Protein AF-A0A5E4Q3E2-F1 (afdb_monomer_lite)

Foldseek 3Di:
DVVVVVVVVVVVVVLVVLVVVLVVVVVPDDPPPPVSV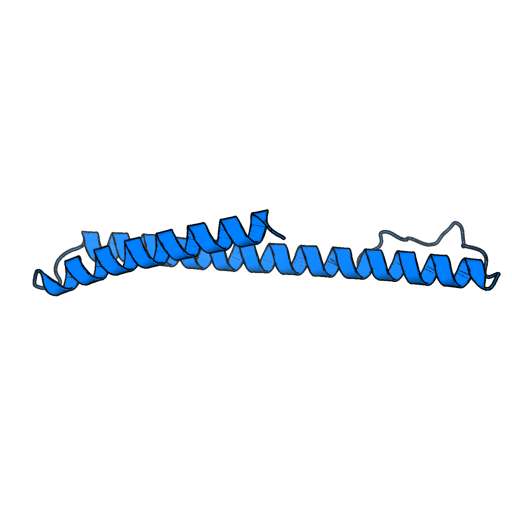VSVVVSVVVVVVVVVVVVVVVVVVVLVVVLVVLVVVVVVCVVVVNDDDPPDDSPDDD

pLDDT: mean 76.77, std 9.08, range [49.25, 89.69]

Radius of gyration: 23.78 Å; chains: 1; bounding box: 54×23×63 Å

Structure (mmCIF, N/CA/C/O backbone):
data_AF-A0A5E4Q3E2-F1
#
_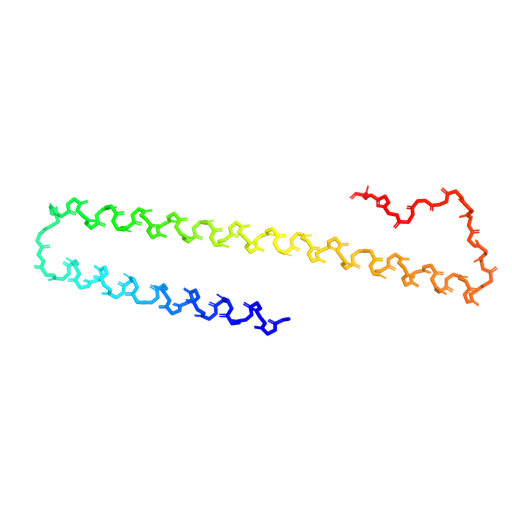entry.id   AF-A0A5E4Q3E2-F1
#
loop_
_atom_site.group_PDB
_atom_site.id
_atom_site.type_symbol
_atom_site.label_atom_id
_atom_site.label_alt_id
_atom_site.label_comp_id
_atom_site.label_asym_id
_atom_site.label_entity_id
_atom_site.label_seq_id
_atom_site.pdbx_PDB_ins_code
_atom_site.Cartn_x
_atom_site.Cartn_y
_atom_site.Cartn_z
_atom_site.occupancy
_atom_site.B_iso_or_equiv
_atom_site.auth_seq_id
_atom_site.auth_comp_id
_atom_site.auth_asym_id
_atom_site.auth_atom_id
_atom_site.pdbx_PDB_model_num
ATOM 1 N N . MET A 1 1 ? 0.138 -8.774 -5.394 1.00 55.28 1 MET A N 1
ATOM 2 C CA . MET A 1 1 ? -1.244 -8.250 -5.353 1.00 55.28 1 MET A CA 1
ATOM 3 C C . MET A 1 1 ? -2.045 -8.927 -4.253 1.00 55.28 1 MET A C 1
ATOM 5 O O . MET A 1 1 ? -2.692 -8.208 -3.509 1.00 55.28 1 MET A O 1
ATOM 9 N N . ASP A 1 2 ? -1.932 -10.246 -4.071 1.00 65.88 2 ASP A N 1
ATOM 10 C CA . ASP A 1 2 ? -2.668 -10.963 -3.012 1.00 65.88 2 ASP A CA 1
ATOM 11 C C . ASP A 1 2 ? -2.318 -10.486 -1.596 1.00 65.88 2 ASP A C 1
ATOM 13 O O . ASP A 1 2 ? -3.210 -10.092 -0.864 1.00 65.88 2 ASP A O 1
ATOM 17 N N . ALA A 1 3 ? -1.034 -10.320 -1.262 1.00 69.44 3 ALA A N 1
ATOM 18 C CA . ALA A 1 3 ? -0.632 -9.778 0.046 1.00 69.44 3 ALA A CA 1
ATOM 19 C C . ALA A 1 3 ? -1.156 -8.349 0.329 1.00 69.44 3 ALA A C 1
ATOM 21 O O . ALA A 1 3 ? -1.416 -7.991 1.475 1.00 69.44 3 ALA A O 1
ATOM 22 N N . LEU A 1 4 ? -1.326 -7.524 -0.714 1.00 68.69 4 LEU A N 1
ATOM 23 C CA . LEU A 1 4 ? -1.924 -6.190 -0.582 1.00 68.69 4 LEU A CA 1
ATOM 24 C C . LEU A 1 4 ? -3.432 -6.296 -0.346 1.00 68.69 4 LEU A C 1
ATOM 26 O O . LEU A 1 4 ? -3.979 -5.588 0.493 1.00 68.69 4 LEU A O 1
ATOM 30 N N . LYS A 1 5 ? -4.093 -7.198 -1.074 1.00 73.75 5 LYS A N 1
ATOM 31 C CA . LYS A 1 5 ? -5.514 -7.497 -0.915 1.00 73.75 5 LYS A CA 1
ATOM 32 C C . LYS A 1 5 ? -5.811 -8.035 0.486 1.00 73.75 5 LYS A C 1
ATOM 34 O O . LYS A 1 5 ? -6.749 -7.564 1.113 1.00 73.75 5 LYS A O 1
ATOM 39 N N . ASP A 1 6 ? -4.977 -8.930 1.004 1.00 79.19 6 ASP A N 1
ATOM 40 C CA . ASP A 1 6 ? -5.104 -9.468 2.360 1.00 79.19 6 ASP A CA 1
ATOM 41 C C . ASP A 1 6 ? -4.900 -8.372 3.412 1.00 79.19 6 ASP A C 1
ATOM 43 O O . ASP A 1 6 ? -5.675 -8.269 4.360 1.00 79.19 6 ASP A O 1
ATOM 47 N N . SER A 1 7 ? -3.922 -7.481 3.205 1.00 75.00 7 SER A N 1
ATOM 48 C CA . SER A 1 7 ? -3.720 -6.320 4.077 1.00 75.00 7 SER A CA 1
ATOM 49 C C . SER A 1 7 ? -4.894 -5.337 4.042 1.00 75.00 7 SER A C 1
ATOM 51 O O . SER A 1 7 ? -5.195 -4.730 5.067 1.00 75.00 7 SER A O 1
ATOM 53 N N . LEU A 1 8 ? -5.539 -5.151 2.888 1.00 76.69 8 LEU A N 1
ATOM 54 C CA . LEU A 1 8 ? -6.727 -4.306 2.747 1.00 76.69 8 LEU A CA 1
ATOM 55 C C . LEU A 1 8 ? -7.955 -4.949 3.397 1.00 76.69 8 LEU 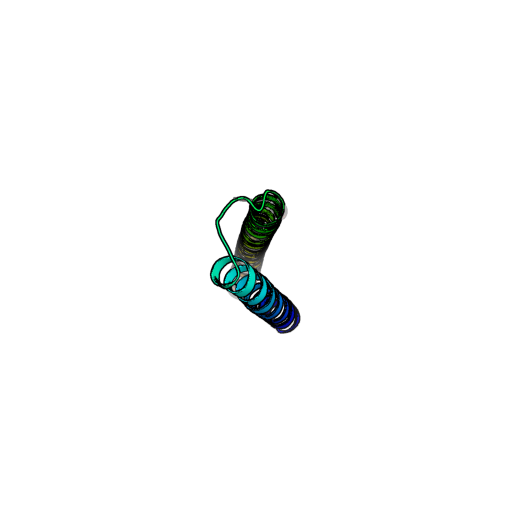A C 1
ATOM 57 O O . LEU A 1 8 ? -8.714 -4.254 4.066 1.00 76.69 8 LEU A O 1
ATOM 61 N N . ASN A 1 9 ? -8.120 -6.264 3.257 1.00 81.81 9 ASN A N 1
ATOM 62 C CA . ASN A 1 9 ? -9.204 -7.010 3.893 1.00 81.81 9 ASN A CA 1
ATOM 63 C C . ASN A 1 9 ? -9.075 -6.981 5.420 1.00 81.81 9 ASN A C 1
ATOM 65 O O . ASN A 1 9 ? -10.034 -6.637 6.100 1.00 81.81 9 ASN A O 1
ATOM 69 N N . ALA A 1 10 ? -7.877 -7.234 5.956 1.00 79.75 10 ALA A N 1
ATOM 70 C CA . ALA A 1 10 ? -7.621 -7.147 7.395 1.00 79.75 10 ALA A CA 1
ATOM 71 C C . ALA A 1 10 ? -7.887 -5.733 7.943 1.00 79.75 10 ALA A C 1
ATOM 73 O O . ALA A 1 10 ? -8.390 -5.563 9.051 1.00 79.75 10 ALA A O 1
ATOM 74 N N . MET A 1 11 ? -7.577 -4.703 7.152 1.00 76.88 11 MET A N 1
ATOM 75 C CA . MET A 1 11 ? -7.855 -3.311 7.502 1.00 76.88 11 MET A CA 1
ATOM 76 C C . MET A 1 11 ? -9.356 -2.993 7.478 1.00 76.88 11 MET A C 1
ATOM 78 O O . MET A 1 11 ? -9.828 -2.274 8.358 1.00 76.88 11 MET A O 1
ATOM 82 N N . ALA A 1 12 ? -10.099 -3.535 6.509 1.00 79.38 12 ALA A N 1
ATOM 83 C CA . ALA A 1 12 ? -11.551 -3.402 6.425 1.00 79.38 12 ALA A CA 1
ATOM 84 C C . ALA A 1 12 ? -12.252 -4.102 7.600 1.00 79.38 12 ALA A C 1
ATOM 86 O O . ALA A 1 12 ? -13.105 -3.497 8.241 1.00 79.38 12 ALA A O 1
ATOM 87 N N . GLU A 1 13 ? -11.829 -5.318 7.955 1.00 85.25 13 GLU A N 1
ATOM 88 C CA . GLU A 1 13 ? -12.351 -6.044 9.121 1.00 85.25 13 GLU A CA 1
ATOM 89 C C . GLU A 1 13 ? -12.087 -5.286 10.429 1.00 85.25 13 GLU A C 1
ATOM 91 O O . GLU A 1 13 ? -13.003 -5.077 11.226 1.00 85.25 13 GLU A O 1
ATOM 96 N N . MET A 1 14 ? -10.858 -4.792 10.633 1.00 80.25 14 MET A N 1
ATOM 97 C CA . MET A 1 14 ? -10.530 -3.957 11.796 1.00 80.25 14 MET A CA 1
ATOM 98 C C . MET A 1 14 ? -11.379 -2.683 11.853 1.00 80.25 14 MET A C 1
ATOM 100 O O . MET A 1 14 ? -11.761 -2.243 12.940 1.00 80.25 14 MET A O 1
ATOM 104 N N . PHE A 1 15 ? -11.646 -2.074 10.695 1.00 77.44 15 PHE A N 1
ATOM 105 C CA . PHE A 1 15 ? -12.471 -0.880 10.592 1.00 77.44 15 PHE A CA 1
ATOM 106 C C . PHE A 1 15 ? -13.911 -1.172 11.008 1.00 77.44 15 PHE A C 1
ATOM 108 O O . PHE A 1 15 ? -14.429 -0.491 11.891 1.00 77.44 15 PHE A O 1
ATOM 115 N N . GLU A 1 16 ? -14.540 -2.193 10.424 1.00 81.94 16 GLU A N 1
ATOM 116 C CA . GLU A 1 16 ? -15.922 -2.563 10.740 1.00 81.94 16 GLU A CA 1
ATOM 117 C C . GLU A 1 16 ? -16.082 -2.924 12.216 1.00 81.94 16 GLU A C 1
ATOM 119 O O . GLU A 1 16 ? -17.007 -2.442 12.874 1.00 81.94 16 GLU A O 1
ATOM 124 N N . GLN A 1 17 ? -15.132 -3.684 12.769 1.00 84.19 17 GLN A N 1
ATOM 125 C CA . GLN A 1 17 ? -15.136 -4.039 14.183 1.00 84.19 17 GLN A CA 1
ATOM 126 C C . GLN A 1 17 ? -15.077 -2.792 15.077 1.00 84.19 17 GLN A C 1
ATOM 128 O O . GLN A 1 17 ? -15.930 -2.611 15.947 1.00 84.19 17 GLN A O 1
ATOM 133 N N . LYS A 1 18 ? -14.100 -1.902 14.857 1.00 77.00 18 LYS A N 1
ATOM 134 C CA . LYS A 1 18 ? -13.933 -0.692 15.680 1.00 77.00 18 LYS A CA 1
ATOM 135 C C . LYS A 1 18 ? -15.106 0.275 15.538 1.00 77.00 18 LYS A C 1
ATOM 137 O O . LYS A 1 18 ? -15.473 0.936 16.506 1.00 77.00 18 LYS A O 1
ATOM 142 N N . MET A 1 19 ? -15.721 0.329 14.360 1.00 76.88 19 MET A N 1
ATOM 143 C CA . MET A 1 19 ? -16.884 1.172 14.105 1.00 76.88 19 MET A CA 1
ATOM 144 C C . MET A 1 19 ? -18.150 0.623 14.780 1.00 76.88 19 MET A C 1
ATOM 146 O O . MET A 1 19 ? -18.931 1.394 15.337 1.00 76.88 19 MET A O 1
ATOM 150 N N . SER A 1 20 ? -18.316 -0.703 14.814 1.00 80.69 20 SER A N 1
ATOM 151 C CA . SER A 1 20 ? -19.383 -1.368 15.572 1.00 80.69 20 SER A CA 1
ATOM 152 C C . SER A 1 20 ? -19.229 -1.164 17.083 1.00 80.69 20 SER A C 1
ATOM 154 O O . SER A 1 20 ? -20.217 -0.902 17.768 1.00 80.69 20 SER A O 1
ATOM 156 N N . GLU A 1 21 ? -18.003 -1.267 17.609 1.00 78.94 21 GLU A N 1
ATOM 157 C CA . GLU A 1 21 ? -17.695 -0.996 19.023 1.00 78.94 21 GLU A CA 1
ATOM 158 C C . GLU A 1 21 ? -18.021 0.464 19.389 1.00 78.94 21 GLU A C 1
ATOM 160 O O . GLU A 1 21 ? -18.678 0.728 20.398 1.00 78.94 21 GLU A O 1
ATOM 165 N N . PHE A 1 22 ? -17.649 1.414 18.527 1.00 71.81 22 PHE A N 1
ATOM 166 C CA . PHE A 1 22 ? -17.968 2.830 18.714 1.00 71.81 22 PHE A CA 1
ATOM 167 C C . PHE A 1 22 ? -19.478 3.111 18.670 1.00 71.81 22 PHE A C 1
ATOM 169 O O . PHE A 1 22 ? -19.980 3.867 19.501 1.00 71.81 22 PHE A O 1
ATOM 176 N N . GLN A 1 23 ? -20.215 2.491 17.739 1.00 73.62 23 GLN A N 1
ATOM 177 C CA . GLN A 1 23 ? -21.669 2.654 17.635 1.00 73.62 23 GLN A CA 1
ATOM 178 C C . GLN A 1 23 ? -22.384 2.138 18.892 1.00 73.62 23 GLN A C 1
ATOM 180 O O . GLN A 1 23 ? -23.227 2.841 19.445 1.00 73.62 23 GLN A O 1
ATOM 185 N N . GLN A 1 24 ? -21.985 0.970 19.415 1.00 78.12 24 GLN A N 1
ATOM 186 C CA . GLN A 1 24 ? -22.492 0.478 20.703 1.00 78.12 24 GLN A CA 1
ATOM 187 C C . GLN A 1 24 ? -22.186 1.439 21.857 1.00 78.12 24 GLN A C 1
ATOM 189 O O . GLN A 1 24 ? -23.003 1.595 22.763 1.00 78.12 24 GLN A O 1
ATOM 194 N N . GLY A 1 25 ? -21.021 2.090 21.846 1.00 71.19 25 GLY A N 1
ATOM 195 C CA . GLY A 1 25 ? -20.657 3.095 22.845 1.00 71.19 25 GLY A CA 1
ATOM 196 C C . GLY A 1 25 ? -21.549 4.342 22.818 1.00 71.19 25 GLY A C 1
ATOM 197 O O . GLY A 1 25 ? -21.798 4.925 23.873 1.00 71.19 25 GLY A O 1
ATOM 198 N N . LEU A 1 26 ? -22.053 4.731 21.641 1.00 69.00 26 LEU A N 1
ATOM 199 C CA . LEU A 1 26 ? -22.984 5.854 21.470 1.00 69.00 26 LEU A CA 1
ATOM 200 C C . LEU A 1 26 ? -24.420 5.507 21.878 1.00 69.00 26 LEU A C 1
ATOM 202 O O . LEU A 1 26 ? -25.089 6.333 22.497 1.00 69.00 26 LEU A O 1
ATOM 206 N N . ASP A 1 27 ? -24.882 4.297 21.563 1.00 71.50 27 ASP A N 1
ATOM 207 C CA . ASP A 1 27 ? -26.262 3.877 21.839 1.00 71.50 27 ASP A CA 1
ATOM 208 C C . ASP A 1 27 ? -26.523 3.661 23.347 1.00 71.50 27 ASP A C 1
ATOM 210 O O . ASP A 1 27 ? -27.665 3.735 23.802 1.00 71.50 27 ASP A O 1
ATOM 214 N N . ASN A 1 28 ? -2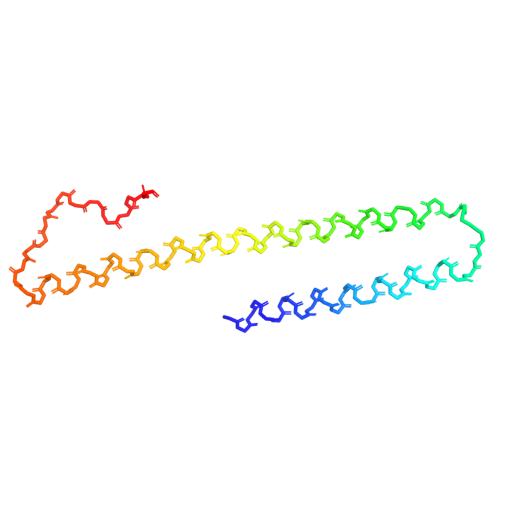5.469 3.436 24.144 1.00 69.56 28 ASN A N 1
ATOM 215 C CA . ASN A 1 28 ? -25.563 3.038 25.554 1.00 69.56 28 ASN A CA 1
ATOM 216 C C . ASN A 1 28 ? -25.490 4.180 26.598 1.00 69.56 28 ASN A C 1
ATOM 218 O O . ASN A 1 28 ? -25.552 3.886 27.794 1.00 69.56 28 ASN A O 1
ATOM 222 N N . GLY A 1 29 ? -25.385 5.469 26.233 1.00 63.47 29 GLY A N 1
ATOM 223 C CA . GLY A 1 29 ? -25.498 6.543 27.240 1.00 63.47 29 GLY A CA 1
ATOM 224 C C . GLY A 1 29 ? -24.981 7.937 26.857 1.00 63.47 29 GLY A C 1
ATOM 225 O O . GLY A 1 29 ? -24.380 8.110 25.799 1.00 63.47 29 GLY A O 1
ATOM 226 N N . PRO A 1 30 ? -25.209 8.961 27.715 1.00 55.56 30 PRO A N 1
ATOM 227 C CA . PRO A 1 30 ? -24.912 10.351 27.392 1.00 55.56 30 PRO A CA 1
ATOM 228 C C . PRO A 1 30 ? -23.413 10.583 27.187 1.00 55.56 30 PRO A C 1
ATOM 230 O O . PRO A 1 30 ? -22.569 10.032 27.891 1.00 55.56 30 PRO A O 1
ATOM 233 N N . ILE A 1 31 ? -23.111 11.448 26.220 1.00 59.66 31 ILE A N 1
ATOM 234 C CA . ILE A 1 31 ? -21.786 11.758 25.675 1.00 59.66 31 ILE A CA 1
ATOM 235 C C . ILE A 1 31 ? -20.944 12.524 26.713 1.00 59.66 31 ILE A C 1
ATOM 237 O O . ILE A 1 31 ? -20.755 13.733 26.633 1.00 59.66 31 ILE A O 1
ATOM 241 N N . THR A 1 32 ? -20.438 11.814 27.716 1.00 54.97 32 THR A N 1
ATOM 242 C CA . THR A 1 32 ? -19.382 12.267 28.642 1.00 54.97 32 THR A CA 1
ATOM 243 C C . THR A 1 32 ? -18.282 11.213 28.793 1.00 54.97 32 THR A C 1
ATOM 245 O O . THR A 1 32 ? -17.492 11.251 29.732 1.00 54.97 32 THR A O 1
ATOM 248 N N . ASN A 1 33 ? -18.182 10.277 27.845 1.00 61.06 33 ASN A N 1
ATOM 249 C CA . ASN A 1 33 ? -17.127 9.271 27.832 1.00 61.06 33 ASN A CA 1
ATOM 250 C C . ASN A 1 33 ? -15.879 9.826 27.137 1.00 61.06 33 ASN A C 1
ATOM 252 O O . ASN A 1 33 ? -15.689 9.670 25.932 1.00 61.06 33 ASN A O 1
ATOM 256 N N . THR A 1 34 ? -14.994 10.455 27.912 1.00 62.41 34 THR A N 1
ATO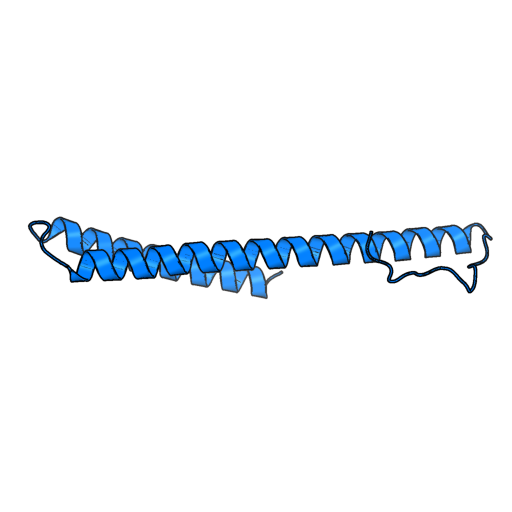M 257 C CA . THR A 1 34 ? -13.652 10.887 27.477 1.00 62.41 34 THR A CA 1
ATOM 258 C C . THR A 1 34 ? -12.861 9.745 26.816 1.00 62.41 34 THR A C 1
ATOM 260 O O . THR A 1 34 ? -12.020 9.996 25.954 1.00 62.41 34 THR A O 1
ATOM 263 N N . SER A 1 35 ? -13.159 8.484 27.166 1.00 68.69 35 SER A N 1
ATOM 264 C CA . SER A 1 35 ? -12.582 7.295 26.526 1.00 68.69 35 SER A CA 1
ATOM 265 C C . SER A 1 35 ? -13.028 7.119 25.074 1.00 68.69 35 SER A C 1
ATOM 267 O O . SER A 1 35 ? -12.192 6.825 24.228 1.00 68.69 35 SER A O 1
ATOM 269 N N . LEU A 1 36 ? -14.299 7.382 24.754 1.00 70.88 36 LEU A N 1
ATOM 270 C CA . LEU A 1 36 ? -14.833 7.256 23.395 1.00 70.88 36 LEU A CA 1
ATOM 271 C C . LEU A 1 36 ? -14.182 8.281 22.456 1.00 70.88 36 LEU A C 1
ATOM 273 O O . LEU A 1 36 ? -13.852 7.976 21.312 1.00 70.88 36 LEU A O 1
ATOM 277 N N . ALA A 1 37 ? -13.919 9.490 22.962 1.00 71.81 37 ALA A N 1
ATOM 278 C CA . ALA A 1 37 ? -13.164 10.502 22.229 1.00 71.81 37 ALA A CA 1
ATOM 279 C C . ALA A 1 37 ? -11.707 10.064 21.971 1.00 71.81 37 ALA A C 1
ATOM 281 O O . ALA A 1 37 ? -11.179 10.294 20.882 1.00 71.81 37 ALA A O 1
ATOM 282 N N . ALA A 1 38 ? -11.059 9.409 22.941 1.00 76.31 38 ALA A N 1
ATOM 283 C CA . ALA A 1 38 ? -9.703 8.880 22.786 1.00 76.31 38 ALA A CA 1
ATOM 284 C C . ALA A 1 38 ? -9.638 7.698 21.798 1.00 76.31 38 ALA A C 1
ATOM 286 O O . ALA A 1 38 ? -8.725 7.634 20.968 1.00 76.31 38 ALA A O 1
ATOM 287 N N . GLU A 1 39 ? -10.623 6.800 21.837 1.00 74.19 39 GLU A N 1
ATOM 288 C CA . GLU A 1 39 ? -10.758 5.679 20.899 1.00 74.19 39 GLU A CA 1
ATOM 289 C C . GLU A 1 39 ? -11.026 6.170 19.477 1.00 74.19 39 GLU A C 1
ATOM 291 O O . GLU A 1 39 ? -10.333 5.755 18.546 1.00 74.19 39 GLU A O 1
ATOM 296 N N . PHE A 1 40 ? -11.936 7.134 19.308 1.00 76.19 40 PHE A N 1
ATOM 297 C CA . PHE A 1 40 ? -12.187 7.769 18.016 1.00 76.19 40 PHE A CA 1
ATOM 298 C C . PHE A 1 40 ? -10.928 8.430 17.449 1.00 76.19 40 PHE A C 1
ATOM 300 O O . PHE A 1 40 ? -10.622 8.294 16.264 1.00 76.19 40 PHE A O 1
ATOM 307 N N . ASN A 1 41 ? -10.157 9.128 18.285 1.00 79.19 41 ASN A N 1
ATOM 308 C CA . ASN A 1 41 ? -8.940 9.790 17.826 1.00 79.19 41 ASN A CA 1
ATOM 309 C C . ASN A 1 41 ? -7.839 8.779 17.448 1.00 79.19 41 ASN A C 1
ATOM 311 O O . ASN A 1 41 ? -7.124 8.971 16.461 1.00 79.19 41 ASN A O 1
ATOM 315 N N . SER A 1 42 ? -7.745 7.667 18.182 1.00 80.50 42 SER A N 1
ATOM 316 C CA . SER A 1 42 ? -6.852 6.547 17.852 1.00 80.50 42 SER A CA 1
ATOM 317 C C . SER A 1 42 ? -7.239 5.906 16.518 1.00 80.50 42 SER A C 1
ATOM 319 O O . SER A 1 42 ? -6.388 5.703 15.652 1.00 80.50 42 SER A O 1
ATOM 321 N N . PHE A 1 43 ? -8.535 5.680 16.306 1.00 79.56 43 PHE A N 1
ATOM 322 C CA . PHE A 1 43 ? -9.080 5.161 15.058 1.00 79.56 43 PHE A CA 1
ATOM 323 C C . PHE A 1 43 ? -8.829 6.098 13.873 1.00 79.56 43 PHE A C 1
ATOM 325 O O . PHE A 1 43 ? -8.298 5.680 12.846 1.00 79.56 43 PHE A O 1
ATOM 332 N N . ARG A 1 44 ? -9.123 7.392 14.028 1.00 80.06 44 ARG A N 1
ATOM 333 C CA . ARG A 1 44 ? -8.837 8.411 13.012 1.00 80.06 44 ARG A CA 1
ATOM 334 C C . ARG A 1 44 ? -7.358 8.412 12.628 1.00 80.06 44 ARG A C 1
ATOM 336 O O . ARG A 1 44 ? -7.027 8.490 11.447 1.00 80.06 44 ARG A O 1
ATOM 343 N N . THR A 1 45 ? -6.473 8.310 13.616 1.00 82.62 45 THR A N 1
ATOM 344 C CA . THR A 1 45 ? -5.022 8.259 13.393 1.00 82.62 45 THR A CA 1
ATOM 345 C C . THR A 1 45 ? -4.621 7.003 12.623 1.00 82.62 45 THR A C 1
ATOM 347 O O . THR A 1 45 ? -3.826 7.092 11.688 1.00 82.62 45 THR A O 1
ATOM 350 N N . PHE A 1 46 ? -5.208 5.851 12.955 1.00 83.69 46 PHE A N 1
ATOM 351 C CA . PHE A 1 46 ? -4.999 4.603 12.223 1.00 83.69 46 PHE A CA 1
ATOM 352 C C . PHE A 1 46 ? -5.430 4.717 10.755 1.00 83.69 46 PHE A C 1
ATOM 354 O O . PHE A 1 46 ? -4.633 4.418 9.868 1.00 83.69 46 PHE A O 1
ATOM 361 N N . VAL A 1 47 ? -6.638 5.224 10.482 1.00 81.38 47 VAL A N 1
ATOM 362 C CA . VAL A 1 47 ? -7.148 5.393 9.109 1.00 81.38 47 VAL A CA 1
ATOM 363 C C . VAL A 1 47 ? -6.244 6.326 8.299 1.00 81.38 47 VAL A C 1
ATOM 365 O O . VAL A 1 47 ? -5.853 5.997 7.181 1.00 81.38 47 VAL A O 1
ATOM 368 N N . LEU A 1 48 ? -5.836 7.462 8.874 1.00 82.00 48 LEU A N 1
ATOM 369 C CA . LEU A 1 48 ? -4.914 8.391 8.213 1.00 82.00 48 LEU A CA 1
ATOM 370 C C . LEU A 1 48 ? -3.532 7.769 7.968 1.00 82.00 48 LEU A C 1
ATOM 372 O O . LEU A 1 48 ? -2.906 8.041 6.942 1.00 82.00 48 LEU A O 1
ATOM 376 N N . SER A 1 49 ? -3.042 6.937 8.888 1.00 81.81 49 SER A N 1
ATOM 377 C CA . SER A 1 49 ? -1.784 6.207 8.712 1.00 81.81 49 SER A CA 1
ATOM 378 C C . SER A 1 49 ? -1.887 5.207 7.561 1.00 81.81 49 SER A C 1
ATOM 380 O O . SER A 1 49 ? -1.042 5.212 6.667 1.00 81.81 49 SER A O 1
ATOM 382 N N . ALA A 1 50 ? -2.971 4.434 7.518 1.00 83.12 50 ALA A N 1
ATOM 383 C CA . ALA A 1 50 ? -3.225 3.470 6.461 1.00 83.12 50 ALA A CA 1
ATOM 384 C C . ALA A 1 50 ? -3.351 4.124 5.075 1.00 83.12 50 ALA A C 1
ATOM 386 O O . ALA A 1 50 ? -2.734 3.656 4.116 1.00 83.12 50 ALA A O 1
ATOM 387 N N . MET A 1 51 ? -4.074 5.246 4.969 1.00 83.00 51 MET A N 1
ATOM 388 C CA . MET A 1 51 ? -4.171 6.015 3.722 1.00 83.00 51 MET A CA 1
ATOM 389 C C . MET A 1 51 ? -2.801 6.524 3.255 1.00 83.00 51 MET A C 1
ATOM 391 O O . MET A 1 51 ? -2.473 6.400 2.076 1.00 83.00 51 MET A O 1
ATOM 395 N N . ASN A 1 52 ? -1.969 7.028 4.173 1.00 83.06 52 ASN A N 1
ATOM 396 C CA . ASN A 1 52 ? -0.597 7.436 3.855 1.00 83.06 52 ASN A CA 1
ATOM 397 C C . ASN A 1 52 ? 0.256 6.261 3.356 1.00 83.06 52 ASN A C 1
ATOM 399 O O . ASN A 1 52 ? 1.055 6.415 2.432 1.00 83.06 52 ASN A O 1
ATOM 403 N N . THR A 1 53 ? 0.108 5.078 3.954 1.00 85.69 53 THR A N 1
ATOM 404 C CA . THR A 1 53 ? 0.817 3.876 3.502 1.00 85.69 53 THR A CA 1
ATOM 405 C C . THR A 1 53 ? 0.387 3.473 2.095 1.00 85.69 53 THR A C 1
ATOM 407 O O . THR A 1 53 ? 1.252 3.207 1.260 1.00 85.69 53 THR A O 1
ATOM 410 N N . LEU A 1 54 ? -0.917 3.477 1.805 1.00 85.50 54 LEU A N 1
ATOM 411 C CA . LEU A 1 54 ? -1.433 3.168 0.469 1.00 85.50 54 LEU A CA 1
ATOM 412 C C . LEU A 1 54 ? -0.951 4.174 -0.576 1.00 85.50 54 LEU A C 1
ATOM 414 O O . LEU A 1 54 ? -0.523 3.766 -1.654 1.00 85.50 54 LEU A O 1
ATOM 418 N N . GLN A 1 55 ? -0.937 5.467 -0.243 1.00 85.19 55 GLN A N 1
ATOM 419 C CA . GLN A 1 55 ? -0.391 6.498 -1.123 1.00 85.19 55 GLN A CA 1
ATOM 420 C C . GLN A 1 55 ? 1.076 6.211 -1.475 1.00 85.19 55 GLN A C 1
ATOM 422 O O . GLN A 1 55 ? 1.427 6.171 -2.652 1.00 85.19 55 GLN A O 1
ATOM 427 N N . ARG A 1 56 ? 1.922 5.926 -0.476 1.00 85.88 56 ARG A N 1
ATOM 428 C CA . ARG A 1 56 ? 3.343 5.604 -0.701 1.00 85.88 56 ARG A CA 1
ATOM 429 C C . ARG A 1 56 ? 3.540 4.348 -1.544 1.00 85.88 56 ARG A C 1
ATOM 431 O O . ARG A 1 56 ? 4.447 4.298 -2.370 1.00 85.88 56 ARG A O 1
ATOM 438 N N . GLN A 1 57 ? 2.713 3.324 -1.338 1.00 85.56 57 GLN A N 1
ATOM 439 C CA . GLN A 1 57 ? 2.763 2.115 -2.161 1.00 85.56 57 GLN A CA 1
ATOM 440 C C . GLN A 1 57 ? 2.349 2.400 -3.610 1.00 85.56 57 GLN A C 1
ATOM 442 O O . GLN A 1 57 ? 2.968 1.865 -4.527 1.00 85.56 57 GLN A O 1
ATOM 447 N N . GLY A 1 58 ? 1.359 3.272 -3.824 1.00 86.81 58 GLY A N 1
ATOM 448 C CA . GLY A 1 58 ? 0.968 3.746 -5.152 1.00 86.81 58 GLY A CA 1
ATOM 449 C C . GLY A 1 58 ? 2.087 4.519 -5.854 1.00 86.81 58 GLY A C 1
ATOM 450 O O . GLY A 1 58 ? 2.407 4.221 -7.002 1.00 86.81 58 GLY A O 1
ATOM 451 N N . GLU A 1 59 ? 2.738 5.447 -5.149 1.00 86.56 59 GLU A N 1
ATOM 452 C CA . GLU A 1 59 ? 3.903 6.188 -5.657 1.00 86.56 59 GLU A CA 1
ATOM 453 C C . GLU A 1 59 ? 5.050 5.241 -6.038 1.00 86.56 59 GLU A C 1
ATOM 455 O O . GLU A 1 59 ? 5.634 5.362 -7.115 1.00 86.56 59 GLU A O 1
ATOM 460 N N . PHE A 1 60 ? 5.341 4.248 -5.193 1.00 87.69 60 PHE A N 1
ATOM 461 C CA . PHE A 1 60 ? 6.358 3.238 -5.482 1.00 87.69 60 PHE A CA 1
ATOM 462 C C . PHE A 1 60 ? 6.017 2.410 -6.726 1.00 87.69 60 PHE A C 1
ATOM 464 O O . PHE A 1 60 ? 6.887 2.160 -7.561 1.00 87.69 60 PHE A O 1
ATOM 471 N N . LEU A 1 61 ? 4.753 2.004 -6.869 1.00 89.69 61 LEU A N 1
ATOM 472 C CA . LEU A 1 61 ? 4.303 1.249 -8.033 1.00 89.69 61 LEU A CA 1
ATOM 473 C C . LEU A 1 61 ? 4.415 2.080 -9.317 1.00 89.69 61 LEU A C 1
ATOM 475 O O . LEU A 1 61 ? 4.862 1.547 -10.328 1.00 89.69 61 LEU A O 1
ATOM 479 N N . GLY A 1 62 ? 4.068 3.371 -9.268 1.00 86.06 62 GLY A N 1
ATOM 480 C CA . GLY A 1 62 ? 4.235 4.293 -10.395 1.00 86.06 62 GLY A CA 1
ATOM 481 C C . GLY A 1 62 ? 5.686 4.352 -10.875 1.00 86.06 62 GLY A C 1
ATOM 482 O O . GLY A 1 62 ? 5.958 4.108 -12.047 1.00 86.06 62 GLY A O 1
ATOM 483 N N . ILE A 1 63 ? 6.627 4.530 -9.941 1.00 87.25 63 ILE A N 1
ATOM 484 C CA . ILE A 1 63 ? 8.068 4.528 -10.242 1.00 87.25 63 ILE A CA 1
ATOM 485 C C . ILE A 1 63 ? 8.503 3.212 -10.902 1.00 87.25 63 ILE A C 1
ATOM 487 O O . ILE A 1 63 ? 9.309 3.207 -11.836 1.00 87.25 63 ILE A O 1
ATOM 491 N N . GLU A 1 64 ? 8.009 2.077 -10.411 1.00 87.88 64 GLU A N 1
ATOM 492 C CA . GLU A 1 64 ? 8.412 0.775 -10.941 1.00 87.88 64 GLU A CA 1
ATOM 493 C C . GLU A 1 64 ? 7.819 0.502 -12.331 1.00 87.88 64 GLU A C 1
ATOM 495 O O . GLU A 1 64 ? 8.489 -0.081 -13.188 1.00 87.88 64 GLU A O 1
ATOM 500 N N . VAL A 1 65 ? 6.597 0.974 -12.595 1.00 88.81 65 VAL A N 1
ATOM 501 C CA . VAL A 1 65 ? 5.992 0.931 -13.932 1.00 88.81 65 VAL A CA 1
ATOM 502 C C . VAL A 1 65 ? 6.813 1.760 -14.917 1.00 88.81 65 VAL A C 1
ATOM 504 O O . VAL A 1 65 ? 7.184 1.234 -15.968 1.00 88.81 65 VAL A O 1
ATOM 507 N N . ASP A 1 66 ? 7.193 2.988 -14.560 1.00 86.44 66 ASP A N 1
ATOM 508 C CA . ASP A 1 66 ? 8.012 3.849 -15.422 1.00 86.44 66 ASP A CA 1
ATOM 509 C C . ASP A 1 66 ? 9.363 3.200 -15.754 1.00 86.44 66 ASP A C 1
ATOM 511 O O . ASP A 1 66 ? 9.789 3.161 -16.913 1.00 86.44 66 ASP A O 1
ATOM 515 N N . ARG A 1 67 ? 10.018 2.588 -14.760 1.00 84.81 67 ARG A N 1
ATOM 516 C CA . ARG A 1 67 ? 11.260 1.825 -14.971 1.00 84.81 67 ARG A CA 1
ATOM 517 C C . ARG A 1 67 ? 11.072 0.656 -15.928 1.00 84.81 67 ARG A C 1
ATOM 519 O O . ARG A 1 67 ? 11.922 0.412 -16.793 1.00 84.81 67 ARG A O 1
ATOM 526 N N . LEU A 1 68 ? 9.977 -0.087 -15.782 1.00 86.50 68 LEU A N 1
ATOM 527 C CA . LEU A 1 68 ? 9.656 -1.194 -16.676 1.00 86.50 68 LEU A CA 1
ATOM 528 C C . LEU A 1 68 ? 9.403 -0.703 -18.103 1.00 86.50 68 LEU A C 1
ATOM 530 O O . LEU A 1 68 ? 9.882 -1.339 -19.047 1.00 86.50 68 LEU A O 1
ATOM 534 N N . GLU A 1 69 ? 8.709 0.420 -18.279 1.00 85.12 69 GLU A N 1
ATOM 535 C CA . GLU A 1 69 ? 8.497 1.027 -19.591 1.00 85.12 69 GLU A CA 1
ATOM 536 C C . GLU A 1 69 ? 9.807 1.482 -20.236 1.00 85.12 69 GLU A C 1
ATOM 538 O O . GLU A 1 69 ? 10.058 1.134 -21.391 1.00 85.12 69 GLU A O 1
ATOM 543 N N . MET A 1 70 ? 10.679 2.180 -19.500 1.00 83.38 70 MET A N 1
ATOM 544 C CA . MET A 1 70 ? 11.989 2.609 -20.007 1.00 83.38 70 MET A CA 1
ATOM 545 C C . MET A 1 70 ? 12.843 1.415 -20.446 1.00 83.38 70 MET A C 1
ATOM 547 O O . MET A 1 70 ? 13.405 1.407 -21.546 1.00 83.38 70 MET A O 1
ATOM 551 N N . ARG A 1 71 ? 12.863 0.336 -19.650 1.00 82.44 71 ARG A N 1
ATOM 552 C CA . ARG A 1 71 ? 13.555 -0.910 -20.015 1.00 82.44 71 ARG A CA 1
ATOM 553 C C . ARG A 1 71 ? 12.941 -1.569 -21.257 1.00 82.44 71 ARG A C 1
ATOM 555 O O . ARG A 1 71 ? 13.676 -2.133 -22.069 1.00 82.44 71 ARG A O 1
ATOM 562 N N . ARG A 1 72 ? 11.614 -1.529 -21.425 1.00 82.19 72 ARG A N 1
ATOM 563 C CA . ARG A 1 72 ? 10.933 -2.068 -22.619 1.00 82.19 72 ARG A CA 1
ATOM 564 C C . ARG A 1 72 ? 11.232 -1.245 -23.871 1.00 82.19 72 ARG A C 1
ATOM 566 O O . ARG A 1 72 ? 11.577 -1.842 -24.889 1.00 82.19 72 ARG A O 1
ATOM 573 N N . ARG A 1 73 ? 11.152 0.090 -23.796 1.00 82.19 73 ARG A N 1
ATOM 574 C CA . ARG A 1 73 ? 11.485 1.005 -24.906 1.00 82.19 73 ARG A CA 1
ATOM 575 C C . ARG A 1 73 ? 12.912 0.764 -25.400 1.00 82.19 73 ARG A C 1
ATOM 577 O O . ARG A 1 73 ? 13.122 0.589 -26.595 1.00 82.19 73 ARG A O 1
ATOM 584 N N . ARG A 1 74 ? 13.867 0.616 -24.479 1.00 76.50 74 ARG A N 1
ATOM 585 C CA . ARG A 1 74 ? 15.262 0.267 -24.793 1.00 76.50 74 ARG A CA 1
ATOM 586 C C . ARG A 1 74 ? 15.399 -1.065 -25.530 1.00 76.50 74 ARG A C 1
ATOM 588 O O . ARG A 1 74 ? 16.026 -1.125 -26.582 1.00 76.50 74 ARG A O 1
ATOM 595 N N . LYS A 1 75 ? 14.773 -2.134 -25.022 1.00 80.88 75 LYS A N 1
ATOM 596 C CA . LYS A 1 75 ? 14.792 -3.445 -25.699 1.00 80.88 75 LYS A CA 1
ATOM 597 C C . LYS A 1 75 ? 14.233 -3.367 -27.120 1.00 80.88 75 LYS A C 1
ATOM 599 O O . LYS A 1 75 ? 14.739 -4.046 -28.004 1.00 80.88 75 LYS A O 1
ATOM 604 N N . MET A 1 76 ? 13.211 -2.544 -27.341 1.00 82.94 76 MET A N 1
ATOM 605 C CA . MET A 1 76 ? 12.643 -2.329 -28.670 1.00 82.94 76 MET A CA 1
ATOM 606 C C . MET A 1 76 ? 13.617 -1.582 -29.596 1.00 82.94 76 MET A C 1
ATOM 608 O O . MET A 1 76 ? 13.798 -1.994 -30.737 1.00 82.94 76 MET A O 1
ATOM 612 N N . LEU A 1 77 ? 14.303 -0.546 -29.106 1.00 80.75 77 LEU A N 1
ATOM 613 C CA . LEU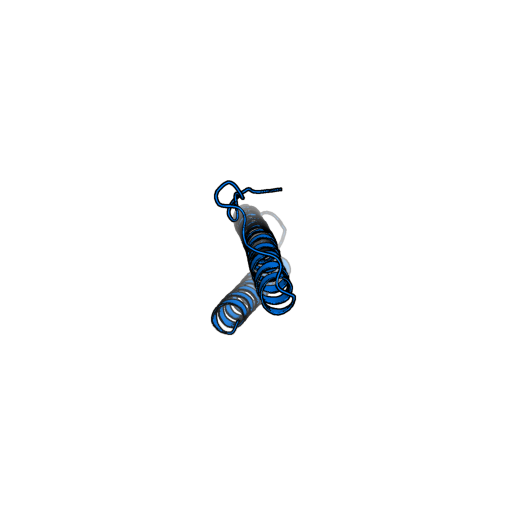 A 1 77 ? 15.319 0.190 -29.873 1.00 80.75 77 LEU A CA 1
ATOM 614 C C . LEU A 1 77 ? 16.490 -0.702 -30.311 1.00 80.75 77 LEU A C 1
ATOM 616 O O . LEU A 1 77 ? 16.903 -0.637 -31.469 1.00 80.75 77 LEU A O 1
ATOM 620 N N . LEU A 1 78 ? 16.947 -1.602 -29.435 1.00 78.12 78 LEU A N 1
ATOM 621 C CA . LEU A 1 78 ? 17.955 -2.611 -29.774 1.00 78.12 78 LEU A CA 1
ATOM 622 C C . LEU A 1 78 ? 17.505 -3.531 -30.917 1.00 78.12 78 LEU A C 1
ATOM 624 O O . LEU A 1 78 ? 18.283 -3.812 -31.826 1.00 78.12 78 LEU A O 1
ATOM 628 N N . VAL A 1 79 ? 16.246 -3.986 -30.899 1.00 83.75 79 VAL A N 1
ATOM 629 C CA . VAL A 1 79 ? 15.673 -4.815 -31.979 1.00 83.75 79 VAL A CA 1
ATOM 630 C C . VAL A 1 79 ? 15.646 -4.055 -33.309 1.00 83.75 79 VAL A C 1
ATOM 632 O O . VAL A 1 79 ? 15.830 -4.658 -34.363 1.00 83.75 79 VAL A O 1
ATOM 635 N N . HIS A 1 80 ? 15.477 -2.733 -33.268 1.00 87.00 80 HIS A N 1
ATOM 636 C CA . HIS A 1 80 ? 15.532 -1.861 -34.443 1.00 87.00 80 HIS A CA 1
ATOM 637 C C . HIS A 1 80 ? 16.956 -1.421 -34.834 1.00 87.00 80 HIS A C 1
ATOM 639 O O . HIS A 1 80 ? 17.108 -0.610 -35.745 1.00 87.00 80 HIS A O 1
ATOM 645 N N . GLY A 1 81 ? 17.998 -1.968 -34.195 1.00 82.94 81 GLY A N 1
ATOM 646 C CA . GLY A 1 81 ? 19.399 -1.723 -34.547 1.00 82.94 81 GLY A CA 1
ATOM 647 C C . GLY A 1 81 ? 19.986 -0.425 -33.988 1.00 82.94 81 GLY A C 1
ATOM 648 O O . GLY A 1 81 ? 21.071 -0.023 -34.404 1.00 82.94 81 GLY A O 1
ATOM 649 N N . VAL A 1 82 ? 19.297 0.233 -33.051 1.00 83.81 82 VAL A N 1
ATOM 650 C CA . VAL A 1 82 ? 19.826 1.401 -32.338 1.00 83.81 82 VAL A CA 1
ATOM 651 C C . VAL A 1 82 ? 20.661 0.913 -31.153 1.00 83.81 82 VAL A C 1
ATOM 653 O O . VAL A 1 82 ? 20.139 0.296 -30.225 1.00 83.81 82 VAL A O 1
ATOM 656 N N . SER A 1 83 ? 21.967 1.167 -31.205 1.00 75.62 83 SER A N 1
ATOM 657 C CA . SER A 1 83 ? 22.930 0.801 -30.162 1.00 75.62 83 SER A CA 1
ATOM 658 C C . SER A 1 83 ? 22.695 1.588 -28.869 1.00 75.62 83 SER A C 1
ATOM 660 O O . SER A 1 83 ? 22.404 2.781 -28.920 1.00 75.62 83 SER A O 1
ATOM 662 N N . GLU A 1 84 ? 22.887 0.948 -27.713 1.00 73.38 84 GLU A N 1
ATOM 663 C CA . GLU A 1 84 ? 22.875 1.642 -26.418 1.00 73.38 84 GLU A CA 1
ATOM 664 C C . GLU A 1 84 ? 24.104 2.550 -26.273 1.00 73.38 84 GLU A C 1
ATOM 666 O O . GLU A 1 84 ? 25.233 2.128 -26.548 1.00 73.38 84 GLU A O 1
ATOM 671 N N . ASP A 1 85 ? 23.892 3.783 -25.807 1.00 78.38 85 ASP A N 1
ATOM 672 C CA . ASP A 1 85 ? 24.991 4.654 -25.400 1.00 78.38 85 ASP A CA 1
ATOM 673 C C . ASP A 1 85 ? 25.475 4.269 -23.993 1.00 78.38 85 ASP A C 1
ATOM 675 O O . ASP A 1 85 ? 24.689 4.030 -23.076 1.00 78.38 85 ASP A O 1
ATOM 679 N N . LYS A 1 86 ? 26.797 4.226 -23.802 1.00 68.62 86 LYS A N 1
ATOM 680 C CA . LYS A 1 86 ? 27.426 3.830 -22.530 1.00 68.62 86 LYS A CA 1
ATOM 681 C C . LYS A 1 86 ? 27.250 4.876 -21.426 1.00 68.62 86 LYS A C 1
ATOM 683 O O . LYS A 1 86 ? 27.549 4.579 -20.273 1.00 68.62 86 LYS A O 1
ATOM 688 N N . SER A 1 87 ? 26.813 6.084 -21.782 1.00 74.19 87 SER A N 1
ATOM 689 C CA . SER A 1 87 ? 26.595 7.202 -20.858 1.00 74.19 87 SER A CA 1
ATOM 690 C C . SER A 1 87 ? 25.145 7.346 -20.374 1.00 74.19 87 SER A C 1
ATOM 692 O O . SER A 1 87 ? 24.854 8.205 -19.545 1.00 74.19 87 SER A O 1
ATOM 694 N N . GLU A 1 88 ? 24.229 6.508 -20.865 1.00 67.25 88 GLU A N 1
ATOM 695 C CA . GLU A 1 88 ? 22.798 6.657 -20.609 1.00 67.25 88 GLU A CA 1
ATOM 696 C C . GLU A 1 88 ? 22.417 6.186 -19.188 1.00 67.25 88 GLU A C 1
ATOM 698 O O . GLU A 1 88 ? 22.525 5.001 -18.861 1.00 67.25 88 GLU A O 1
ATOM 703 N N . ASP A 1 89 ? 21.944 7.103 -18.334 1.00 67.81 89 ASP A N 1
ATOM 704 C CA . ASP A 1 89 ? 21.510 6.779 -16.967 1.00 67.81 89 ASP A CA 1
ATOM 705 C C . ASP A 1 89 ? 20.086 6.205 -16.944 1.00 67.81 89 ASP A C 1
ATOM 707 O O . ASP A 1 89 ? 19.078 6.914 -16.888 1.00 67.81 89 ASP A O 1
ATOM 711 N N . VAL A 1 90 ? 20.026 4.875 -16.929 1.00 62.41 90 VAL A N 1
ATOM 712 C CA . VAL A 1 90 ? 18.796 4.063 -16.900 1.00 62.41 90 VAL A CA 1
ATOM 713 C C . VAL A 1 90 ? 18.109 4.041 -15.530 1.00 62.41 90 VAL A C 1
ATOM 715 O O . VAL A 1 90 ? 17.044 3.442 -15.370 1.00 62.41 90 VAL A O 1
ATOM 718 N N . THR A 1 91 ? 18.743 4.631 -14.521 1.00 63.59 91 THR A N 1
ATOM 719 C CA . THR A 1 91 ? 18.257 4.694 -13.140 1.00 63.59 91 THR A CA 1
ATOM 720 C C . THR A 1 91 ? 17.881 6.102 -12.702 1.00 63.59 91 THR A C 1
ATOM 722 O O . THR A 1 91 ? 17.309 6.252 -11.616 1.00 63.59 91 THR A O 1
ATOM 725 N N . SER A 1 92 ? 18.164 7.105 -13.541 1.00 59.47 92 SER A N 1
ATOM 726 C CA . SER A 1 92 ? 17.807 8.495 -13.286 1.00 59.47 92 SER A CA 1
ATOM 727 C C . SER A 1 92 ? 16.305 8.620 -13.041 1.00 59.47 92 SER A C 1
ATOM 729 O O . SER A 1 92 ? 15.464 8.087 -13.767 1.00 59.47 92 SER A O 1
ATOM 731 N N . ARG A 1 93 ? 15.973 9.285 -11.936 1.00 54.19 93 ARG A N 1
ATOM 732 C CA . ARG A 1 93 ? 14.604 9.677 -11.611 1.00 54.19 93 ARG A CA 1
ATOM 733 C C . ARG A 1 93 ? 14.292 10.902 -12.468 1.00 54.19 93 ARG A C 1
ATOM 735 O O . ARG A 1 93 ? 15.029 11.882 -12.363 1.00 54.19 93 ARG A O 1
ATOM 742 N N . VAL A 1 94 ? 13.255 10.833 -13.300 1.00 49.25 94 VAL A N 1
ATOM 743 C CA . VAL A 1 94 ? 12.575 12.043 -13.792 1.00 49.25 94 VAL A CA 1
ATOM 744 C C . VAL A 1 94 ? 11.659 12.548 -12.687 1.00 49.25 94 VAL A C 1
ATOM 746 O O . VAL A 1 94 ? 11.053 11.687 -12.007 1.00 49.25 94 VAL A O 1
#

Secondary structure (DSSP, 8-state):
-HHHHHHHHHHHHHHHHHHHHHHHHHHTS-S--HHHHHHHHHHHHHHHHHHHHHHHHHHHHHHHHHHHHHHHHHHHHHHTT-PPPTT--TT---

Organism: NCBI:txid189913

Sequence (94 aa):
MDALKDSLNAMAEMFEQKMSEFQQGLDNGPITNTSLAAEFNSFRTFVLSAMNTLQRQGEFLGIEVDRLEMRRRRKMLLVHGVSEDKSEDVTSRV